Protein AF-A0A350F048-F1 (afdb_monomer)

Structure (mmCIF, N/CA/C/O backbone):
data_AF-A0A350F048-F1
#
_entry.id   AF-A0A350F048-F1
#
loop_
_atom_site.group_PDB
_atom_site.id
_atom_site.type_symbol
_atom_site.label_atom_id
_atom_site.label_alt_id
_atom_site.label_comp_id
_atom_site.label_asym_id
_atom_site.label_entity_id
_atom_site.label_seq_id
_atom_site.pdbx_PDB_ins_code
_atom_site.Cartn_x
_atom_site.Cartn_y
_atom_site.Cartn_z
_atom_site.occupancy
_atom_site.B_iso_or_equiv
_atom_site.auth_seq_id
_atom_site.auth_comp_id
_atom_site.auth_asym_id
_atom_site.auth_atom_id
_atom_site.pdbx_PDB_model_num
ATOM 1 N N . MET A 1 1 ? 3.525 -60.106 -43.451 1.00 54.88 1 MET A N 1
ATOM 2 C CA . MET A 1 1 ? 3.470 -58.638 -43.660 1.00 54.88 1 MET A CA 1
ATOM 3 C C . MET A 1 1 ? 2.502 -57.886 -42.728 1.00 54.88 1 MET A C 1
ATOM 5 O O . MET A 1 1 ? 2.733 -56.713 -42.494 1.00 54.88 1 MET A O 1
ATOM 9 N N . LYS A 1 2 ? 1.474 -58.515 -42.124 1.00 50.97 2 LYS A N 1
ATOM 10 C CA . LYS A 1 2 ? 0.472 -57.805 -41.288 1.00 50.97 2 LYS A CA 1
ATOM 11 C C . LYS A 1 2 ? 0.960 -57.323 -39.902 1.00 50.97 2 LYS A C 1
ATOM 13 O O . LYS A 1 2 ? 0.423 -56.350 -39.402 1.00 50.97 2 LYS A O 1
ATOM 18 N N . LYS A 1 3 ? 1.976 -57.961 -39.298 1.00 50.53 3 LYS A N 1
ATOM 19 C CA . LYS A 1 3 ? 2.484 -57.621 -37.945 1.00 50.53 3 LYS A CA 1
ATOM 20 C C . LYS A 1 3 ? 3.321 -56.330 -37.890 1.00 50.53 3 LYS A C 1
ATOM 22 O O . LYS A 1 3 ? 3.360 -55.679 -36.857 1.00 50.53 3 LYS A O 1
ATOM 27 N N . ALA A 1 4 ? 3.976 -55.952 -38.992 1.00 55.50 4 ALA A N 1
ATOM 28 C CA . ALA A 1 4 ? 4.821 -54.755 -39.040 1.00 55.50 4 ALA A CA 1
ATOM 29 C C . ALA A 1 4 ? 3.992 -53.457 -39.062 1.00 55.50 4 ALA A C 1
ATOM 31 O O . ALA A 1 4 ? 4.382 -52.477 -38.434 1.00 55.50 4 ALA A O 1
ATOM 32 N N . ALA A 1 5 ? 2.824 -53.483 -39.718 1.00 59.53 5 ALA A N 1
ATOM 33 C CA . ALA A 1 5 ? 1.908 -52.344 -39.814 1.00 59.53 5 ALA A CA 1
ATOM 34 C C . ALA A 1 5 ? 1.220 -52.014 -38.474 1.00 59.53 5 ALA A C 1
ATOM 36 O O . ALA A 1 5 ? 0.985 -50.850 -38.162 1.00 59.53 5 ALA A O 1
ATOM 37 N N . THR A 1 6 ? 0.938 -53.022 -37.641 1.00 60.56 6 THR A N 1
ATOM 38 C CA . THR A 1 6 ? 0.329 -52.817 -36.316 1.00 60.56 6 THR A CA 1
ATOM 39 C C . THR A 1 6 ? 1.304 -52.200 -35.316 1.00 60.56 6 THR A C 1
ATOM 41 O O . THR A 1 6 ? 0.900 -51.368 -34.511 1.00 60.56 6 THR A O 1
ATOM 44 N N . ILE A 1 7 ? 2.591 -52.559 -35.385 1.00 64.62 7 ILE A N 1
ATOM 45 C CA . ILE A 1 7 ? 3.632 -51.998 -34.507 1.00 64.62 7 ILE A CA 1
ATOM 46 C C . ILE A 1 7 ? 3.897 -50.526 -34.850 1.00 64.62 7 ILE A C 1
ATOM 48 O O . ILE A 1 7 ? 4.031 -49.705 -33.948 1.00 64.62 7 ILE A O 1
ATOM 52 N N . THR A 1 8 ? 3.906 -50.163 -36.137 1.00 65.94 8 THR A N 1
ATOM 53 C CA . THR A 1 8 ? 4.074 -48.760 -36.561 1.00 65.94 8 THR A CA 1
ATOM 54 C C . THR A 1 8 ? 2.882 -47.894 -36.161 1.00 65.94 8 THR A C 1
ATOM 56 O O . THR A 1 8 ? 3.076 -46.782 -35.671 1.00 65.94 8 THR A O 1
ATOM 59 N N . ALA A 1 9 ? 1.657 -48.416 -36.275 1.00 64.38 9 ALA A N 1
ATOM 60 C CA . ALA A 1 9 ? 0.468 -47.731 -35.773 1.00 64.38 9 ALA A CA 1
ATOM 61 C C . ALA A 1 9 ? 0.526 -47.530 -34.247 1.00 64.38 9 ALA A C 1
ATOM 63 O O . ALA A 1 9 ? 0.284 -46.424 -33.768 1.00 64.38 9 ALA A O 1
ATOM 64 N N . LEU A 1 10 ? 0.936 -48.546 -33.480 1.00 65.88 10 LEU A N 1
ATOM 65 C CA . LEU A 1 10 ? 1.057 -48.439 -32.023 1.00 65.88 10 LEU A CA 1
ATOM 66 C C . LEU A 1 10 ? 2.114 -47.403 -31.598 1.00 65.88 10 LEU A C 1
ATOM 68 O O . LEU A 1 10 ? 1.867 -46.602 -30.699 1.00 65.88 10 LEU A O 1
ATOM 72 N N . LEU A 1 11 ? 3.265 -47.373 -32.278 1.00 70.19 11 LEU A N 1
ATOM 73 C CA . LEU A 1 1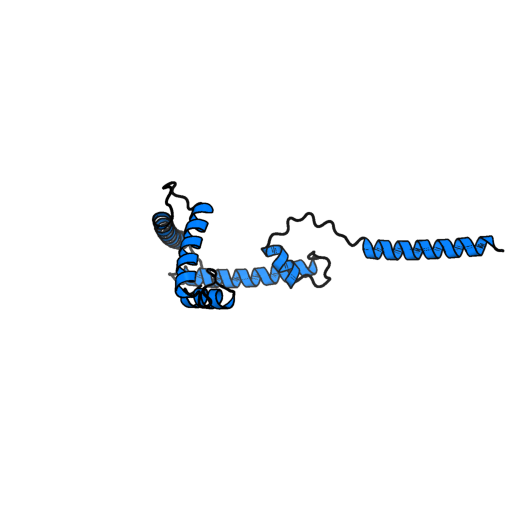1 ? 4.322 -46.390 -32.023 1.00 70.19 11 LEU A CA 1
ATOM 74 C C . LEU A 1 11 ? 3.868 -44.958 -32.334 1.00 70.19 11 LEU A C 1
ATOM 76 O O . LEU A 1 11 ? 4.199 -44.046 -31.579 1.00 70.19 11 LEU A O 1
AT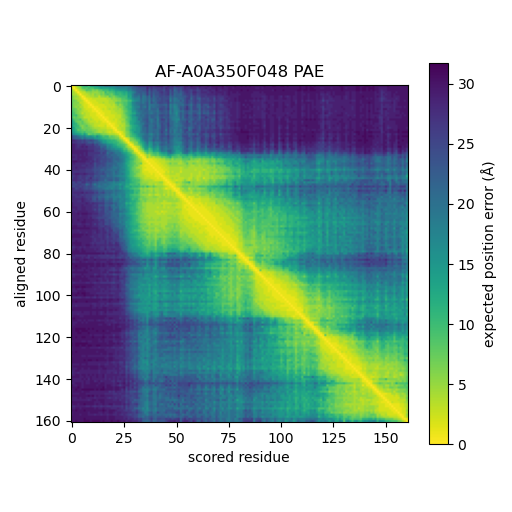OM 80 N N . SER A 1 12 ? 3.066 -44.753 -33.385 1.00 66.88 12 SER A N 1
ATOM 81 C CA . SER A 1 12 ? 2.490 -43.432 -33.676 1.00 66.88 12 SER A CA 1
ATOM 82 C C . SER A 1 12 ? 1.505 -42.966 -32.598 1.00 66.88 12 SER A C 1
ATOM 84 O O . SER A 1 12 ? 1.543 -41.803 -32.206 1.00 66.88 12 SER A O 1
ATOM 86 N N . VAL A 1 13 ? 0.692 -43.870 -32.040 1.00 71.56 13 VAL A N 1
ATOM 87 C CA . VAL A 1 13 ? -0.230 -43.547 -30.938 1.00 71.56 13 VAL A CA 1
ATOM 88 C C . VAL A 1 13 ? 0.541 -43.213 -29.665 1.00 71.56 13 VAL A C 1
ATOM 90 O O . VAL A 1 13 ? 0.216 -42.234 -29.005 1.00 71.56 13 VAL A O 1
ATOM 93 N N . ILE A 1 14 ? 1.603 -43.959 -29.348 1.00 74.06 14 ILE A N 1
ATOM 94 C CA . ILE A 1 14 ? 2.462 -43.672 -28.192 1.00 74.06 14 ILE A CA 1
ATOM 95 C C . ILE A 1 14 ? 3.176 -42.328 -28.365 1.00 74.06 14 ILE A C 1
ATOM 97 O O . ILE A 1 14 ? 3.241 -41.561 -27.412 1.00 74.06 14 ILE A O 1
ATOM 101 N N . ALA A 1 15 ? 3.658 -42.001 -29.567 1.00 72.19 15 ALA A N 1
ATOM 102 C CA . ALA A 1 15 ? 4.276 -40.705 -29.845 1.00 72.19 15 ALA A CA 1
ATOM 103 C C . ALA A 1 15 ? 3.270 -39.549 -29.714 1.00 72.19 15 ALA A C 1
ATOM 105 O O . ALA A 1 15 ? 3.585 -38.532 -29.101 1.00 72.19 15 ALA A O 1
ATOM 106 N N . VAL A 1 16 ? 2.039 -39.713 -30.212 1.00 71.62 16 VAL A N 1
ATOM 107 C CA . VAL A 1 16 ? 0.966 -38.719 -30.045 1.00 71.62 16 VAL A CA 1
ATOM 108 C C . VAL A 1 16 ? 0.568 -38.587 -28.574 1.00 71.62 16 VAL A C 1
ATOM 110 O O . VAL A 1 16 ? 0.478 -37.470 -28.074 1.00 71.62 16 VAL A O 1
ATOM 113 N N . CYS A 1 17 ? 0.409 -39.694 -27.845 1.00 62.12 17 CYS A N 1
ATOM 114 C CA . CYS A 1 17 ? 0.151 -39.675 -26.406 1.00 62.12 17 CYS A CA 1
ATOM 115 C C . CYS A 1 17 ? 1.297 -39.021 -25.632 1.00 62.12 17 CYS A C 1
ATOM 117 O O . CYS A 1 17 ? 1.027 -38.227 -24.745 1.00 62.12 17 CYS A O 1
ATOM 119 N N . ALA A 1 18 ? 2.558 -39.280 -25.980 1.00 65.19 18 ALA A N 1
ATOM 120 C CA . ALA A 1 18 ? 3.710 -38.647 -25.345 1.00 65.19 18 ALA A CA 1
ATOM 121 C C . ALA A 1 18 ? 3.755 -37.138 -25.621 1.00 65.19 18 ALA A C 1
ATOM 123 O O . ALA A 1 18 ? 4.039 -36.374 -24.707 1.00 65.19 18 ALA A O 1
ATOM 124 N N . VAL A 1 19 ? 3.410 -36.687 -26.832 1.00 67.19 19 VAL A N 1
ATOM 125 C CA . VAL A 1 19 ? 3.299 -35.255 -27.164 1.00 67.19 19 VAL A CA 1
ATOM 126 C C . VAL A 1 19 ? 2.129 -34.599 -26.424 1.00 67.19 19 VAL A C 1
ATOM 128 O O . VAL A 1 19 ? 2.276 -33.482 -25.935 1.00 67.19 19 VAL A O 1
ATOM 131 N N . VAL A 1 20 ? 0.988 -35.283 -26.292 1.00 64.50 20 VAL A N 1
ATOM 132 C CA . VAL A 1 20 ? -0.170 -34.800 -25.518 1.00 64.50 20 VAL A CA 1
ATOM 133 C C . VAL A 1 20 ? 0.156 -34.747 -24.027 1.00 64.50 20 VAL A C 1
ATOM 135 O O . VAL A 1 20 ? -0.117 -33.734 -23.397 1.00 64.50 20 VAL A O 1
ATOM 138 N N . ILE A 1 21 ? 0.803 -35.775 -23.475 1.00 61.03 21 ILE A N 1
ATOM 139 C CA . ILE A 1 21 ? 1.264 -35.799 -22.083 1.00 61.03 21 ILE A CA 1
ATOM 140 C C . ILE A 1 21 ? 2.289 -34.686 -21.867 1.00 61.03 21 ILE A C 1
ATOM 142 O O . ILE A 1 21 ? 2.123 -33.895 -20.955 1.00 61.03 21 ILE A O 1
ATOM 146 N N . HIS A 1 22 ? 3.280 -34.516 -22.743 1.00 59.44 22 HIS A N 1
ATOM 147 C CA . HIS A 1 22 ? 4.267 -33.440 -22.615 1.00 59.44 22 HIS A CA 1
ATOM 148 C C . HIS A 1 22 ? 3.650 -32.035 -22.778 1.00 59.44 22 HIS A C 1
ATOM 150 O O . HIS A 1 22 ? 4.163 -31.076 -22.204 1.00 59.44 22 HIS A O 1
ATOM 156 N N . ARG A 1 23 ? 2.540 -31.905 -23.520 1.00 56.88 23 ARG A N 1
ATOM 157 C CA . ARG A 1 23 ? 1.717 -30.684 -23.596 1.00 56.88 23 ARG A CA 1
ATOM 158 C C . ARG A 1 23 ? 0.838 -30.463 -22.358 1.00 56.88 23 ARG A C 1
ATOM 160 O O . ARG A 1 23 ? 0.542 -29.314 -22.060 1.00 56.88 23 ARG A O 1
ATOM 167 N N . TYR A 1 24 ? 0.434 -31.521 -21.653 1.00 52.91 24 TYR A N 1
ATOM 168 C CA . TYR A 1 24 ? -0.432 -31.462 -20.464 1.00 52.91 24 TYR A CA 1
ATOM 169 C C . TYR A 1 24 ? 0.314 -31.559 -19.122 1.00 52.91 24 TYR A C 1
ATOM 171 O O . TYR A 1 24 ? -0.267 -31.250 -18.087 1.00 52.91 24 TYR A O 1
ATOM 179 N N . SER A 1 25 ? 1.601 -31.910 -19.110 1.00 49.72 25 SER A N 1
ATOM 180 C CA . SER A 1 25 ? 2.447 -31.937 -17.904 1.00 49.72 25 SER A CA 1
ATOM 181 C C . SER A 1 25 ? 2.857 -30.544 -17.405 1.00 49.72 25 SER A C 1
ATOM 183 O O . SER A 1 25 ? 3.636 -30.437 -16.463 1.00 49.72 25 SER A O 1
ATOM 185 N N . GLY A 1 26 ? 2.323 -29.476 -18.003 1.00 47.00 26 GLY A N 1
ATOM 186 C CA . GLY A 1 26 ? 2.427 -28.101 -17.509 1.00 47.00 26 GLY A CA 1
ATOM 187 C C . GLY A 1 26 ? 1.483 -27.780 -16.346 1.00 47.00 26 GLY A C 1
ATOM 188 O O . GLY A 1 26 ? 1.272 -26.610 -16.055 1.00 47.00 26 GLY A O 1
ATOM 189 N N . ILE A 1 27 ? 0.897 -28.777 -15.672 1.00 49.12 27 ILE A N 1
ATOM 190 C CA . ILE A 1 27 ? 0.248 -28.548 -14.377 1.00 49.12 27 ILE A CA 1
ATOM 191 C C . ILE A 1 27 ? 1.369 -28.453 -13.345 1.00 49.12 27 ILE A C 1
ATOM 193 O O . ILE A 1 27 ? 1.708 -29.419 -12.661 1.00 49.12 27 ILE A O 1
ATOM 197 N N . GLY A 1 28 ? 1.980 -27.271 -13.278 1.00 47.66 28 GLY A N 1
ATOM 198 C CA . GLY A 1 28 ? 2.686 -26.855 -12.084 1.00 47.66 28 GLY A CA 1
ATOM 199 C C . GLY A 1 28 ? 1.716 -27.007 -10.922 1.00 47.66 28 GLY A C 1
ATOM 200 O O . GLY A 1 28 ? 0.661 -26.377 -10.891 1.00 47.66 28 GLY A O 1
ATOM 201 N N . THR A 1 29 ? 2.038 -27.896 -9.991 1.00 46.28 29 THR A N 1
ATOM 202 C CA . THR A 1 29 ? 1.437 -27.881 -8.665 1.00 46.28 29 THR A CA 1
ATOM 203 C C . THR A 1 29 ? 1.848 -26.558 -8.029 1.00 46.28 29 THR A C 1
ATOM 205 O O . THR A 1 29 ? 2.941 -26.451 -7.482 1.00 46.28 29 THR A O 1
ATOM 208 N N . ASP A 1 30 ? 1.023 -25.529 -8.220 1.00 50.16 30 ASP A N 1
ATOM 209 C CA . ASP A 1 30 ? 1.049 -24.298 -7.442 1.00 50.16 30 ASP A CA 1
ATOM 210 C C . ASP A 1 30 ? 0.518 -24.651 -6.054 1.00 50.16 30 ASP A C 1
ATOM 212 O O . ASP A 1 30 ? -0.678 -24.818 -5.826 1.00 50.16 30 ASP A O 1
ATOM 216 N N . ASP A 1 31 ? 1.438 -24.849 -5.125 1.00 55.09 31 ASP A N 1
ATOM 217 C CA . ASP A 1 31 ? 1.212 -25.151 -3.719 1.00 55.09 31 ASP A CA 1
ATOM 218 C C . ASP A 1 31 ? 0.698 -23.929 -2.917 1.00 55.09 31 ASP A C 1
ATOM 220 O O . ASP A 1 31 ? 0.709 -23.911 -1.687 1.00 55.09 31 ASP A O 1
ATOM 224 N N . GLY A 1 32 ? 0.132 -22.931 -3.609 1.00 54.09 32 GLY A N 1
ATOM 225 C CA . GLY A 1 32 ? -0.962 -22.118 -3.081 1.00 54.09 32 GLY A CA 1
ATOM 226 C C . GLY A 1 32 ? -0.588 -20.988 -2.122 1.00 54.09 32 GLY A C 1
ATOM 227 O O . GLY A 1 32 ? -1.486 -20.379 -1.541 1.00 54.09 32 GLY A O 1
ATOM 228 N N . TYR A 1 33 ? 0.693 -20.644 -1.975 1.00 46.00 33 TYR A N 1
ATOM 229 C CA . TYR A 1 33 ? 1.134 -19.518 -1.136 1.00 46.00 33 TYR A CA 1
ATOM 230 C C . TYR A 1 33 ? 1.708 -18.350 -1.941 1.00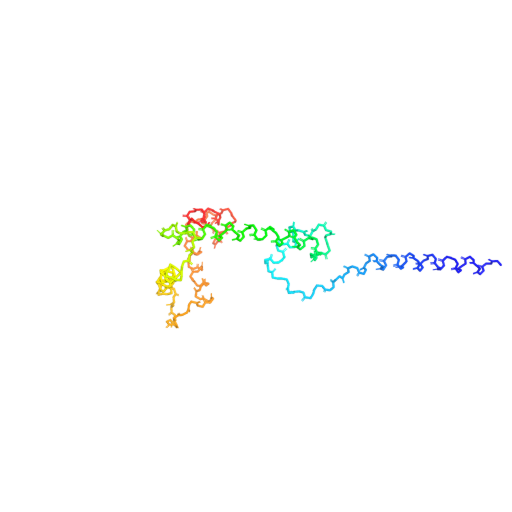 46.00 33 TYR A C 1
ATOM 232 O O . TYR A 1 33 ? 2.736 -17.776 -1.601 1.00 46.00 33 TYR A O 1
ATOM 240 N N . VAL A 1 34 ? 1.001 -17.937 -2.992 1.00 59.12 34 VAL A N 1
ATOM 241 C CA . VAL A 1 34 ? 1.245 -16.645 -3.646 1.00 59.12 34 VAL A CA 1
ATOM 242 C C . VAL A 1 34 ? 0.445 -15.581 -2.902 1.00 59.12 34 VAL A C 1
ATOM 244 O O . VAL A 1 34 ? -0.784 -15.666 -2.828 1.00 59.12 34 VAL A O 1
ATOM 247 N N . SER A 1 35 ? 1.103 -14.581 -2.312 1.00 66.62 35 SER A N 1
ATOM 248 C CA . SER A 1 35 ? 0.387 -13.502 -1.617 1.00 66.62 35 SER A CA 1
ATOM 249 C C . SER A 1 35 ? -0.533 -12.738 -2.589 1.00 66.62 35 SER A C 1
ATOM 251 O O . SER A 1 35 ? -0.340 -12.764 -3.806 1.00 66.62 35 SER A O 1
ATOM 253 N N . ALA A 1 36 ? -1.556 -12.027 -2.096 1.00 69.06 36 ALA A N 1
ATOM 254 C CA . ALA A 1 36 ? -2.458 -11.258 -2.972 1.00 69.06 36 ALA A CA 1
ATOM 255 C C . ALA A 1 36 ? -1.704 -10.246 -3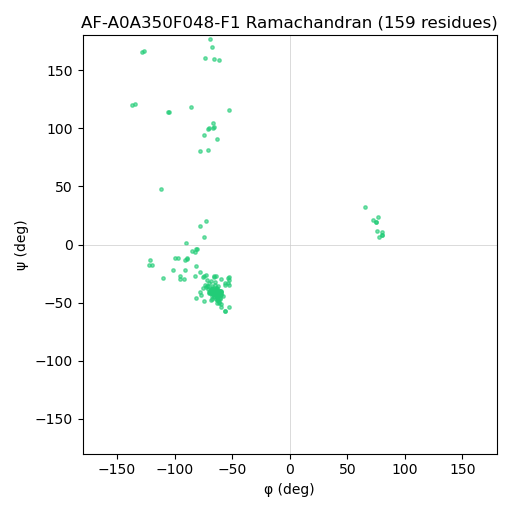.860 1.00 69.06 36 ALA A C 1
ATOM 257 O O . ALA A 1 36 ? -2.080 -10.022 -5.011 1.00 69.06 36 ALA A O 1
ATOM 258 N N . ARG A 1 37 ? -0.608 -9.687 -3.330 1.00 68.62 37 ARG A N 1
ATOM 259 C CA . ARG A 1 37 ? 0.321 -8.812 -4.054 1.00 68.62 37 ARG A CA 1
ATOM 260 C C . ARG A 1 37 ? 0.998 -9.551 -5.206 1.00 68.62 37 ARG A C 1
ATOM 262 O O . ARG A 1 37 ? 1.063 -9.048 -6.317 1.00 68.62 37 ARG A O 1
ATOM 269 N N . GLU A 1 38 ? 1.452 -10.762 -4.947 1.00 67.19 38 GLU A N 1
ATOM 270 C CA . GLU A 1 38 ? 2.222 -11.590 -5.873 1.00 67.19 38 GLU A CA 1
ATOM 271 C C . GLU A 1 38 ? 1.346 -12.131 -7.005 1.00 67.19 38 GLU A C 1
ATOM 273 O O . GLU A 1 38 ? 1.737 -12.056 -8.164 1.00 67.19 38 GLU A O 1
ATOM 278 N N . ARG A 1 39 ? 0.085 -12.483 -6.716 1.00 73.44 39 ARG A N 1
ATOM 279 C CA . ARG A 1 39 ? -0.922 -12.762 -7.756 1.00 73.44 39 ARG A CA 1
ATOM 280 C C . ARG A 1 39 ? -1.188 -11.563 -8.663 1.00 73.44 39 ARG A C 1
ATOM 282 O O . ARG A 1 39 ? -1.369 -11.730 -9.865 1.00 73.44 39 ARG A O 1
ATOM 289 N N . ALA A 1 40 ? -1.234 -10.353 -8.104 1.00 77.19 40 ALA A N 1
ATOM 290 C CA . ALA A 1 40 ? -1.434 -9.141 -8.897 1.00 77.19 40 ALA A CA 1
ATOM 291 C C . ALA A 1 40 ? -0.230 -8.835 -9.802 1.00 77.19 40 ALA A C 1
ATOM 293 O O . ALA A 1 40 ? -0.413 -8.277 -10.882 1.00 77.19 40 ALA A O 1
ATOM 294 N N . ILE A 1 41 ? 0.978 -9.202 -9.369 1.00 79.06 41 ILE A N 1
ATOM 295 C CA . ILE A 1 41 ? 2.204 -9.067 -10.157 1.00 79.06 41 ILE A CA 1
ATOM 296 C C . ILE A 1 41 ? 2.241 -10.134 -11.256 1.00 79.06 41 ILE A C 1
ATOM 298 O O . ILE A 1 41 ? 2.416 -9.770 -12.413 1.00 79.06 41 ILE A O 1
ATOM 302 N N . ILE A 1 42 ? 1.984 -11.405 -10.928 1.00 79.62 42 ILE A N 1
ATOM 303 C CA . ILE A 1 42 ? 1.864 -12.496 -11.909 1.00 79.62 42 ILE A CA 1
ATOM 304 C C . ILE A 1 42 ? 0.855 -12.093 -12.982 1.00 79.62 42 ILE A C 1
ATOM 306 O O . ILE A 1 42 ? 1.233 -11.933 -14.129 1.00 79.62 42 ILE A O 1
ATOM 310 N N . LYS A 1 43 ? -0.371 -11.703 -12.613 1.00 80.88 43 LYS A N 1
ATOM 311 C CA . LYS A 1 43 ? -1.391 -11.246 -13.575 1.00 80.88 43 LYS A CA 1
ATOM 312 C C . LYS A 1 43 ? -0.931 -10.122 -14.526 1.00 80.88 43 LYS A C 1
ATOM 314 O O . LYS A 1 43 ? -1.498 -9.974 -15.604 1.00 80.88 43 LYS A O 1
ATOM 319 N N . LYS A 1 44 ? 0.018 -9.277 -14.114 1.00 80.69 44 LYS A N 1
ATOM 320 C CA . LYS A 1 44 ? 0.513 -8.151 -14.922 1.00 80.69 44 LYS A CA 1
ATOM 321 C C . LYS A 1 44 ? 1.728 -8.497 -15.783 1.00 80.69 44 LYS A C 1
ATOM 323 O O . LYS A 1 44 ? 1.916 -7.840 -16.802 1.00 80.69 44 LYS A O 1
ATOM 328 N N . PHE A 1 45 ? 2.562 -9.439 -15.352 1.00 80.56 45 PHE A N 1
ATOM 329 C CA . PHE A 1 45 ? 3.879 -9.692 -15.948 1.00 80.56 45 PHE A CA 1
ATOM 330 C C . PHE A 1 45 ? 4.052 -11.107 -16.508 1.00 80.56 45 PHE A C 1
ATOM 332 O O . PHE A 1 45 ? 4.946 -11.295 -17.332 1.00 80.56 45 PHE A O 1
ATOM 339 N N . ASP A 1 46 ? 3.199 -12.047 -16.105 1.00 82.44 46 ASP A N 1
ATOM 340 C CA . ASP A 1 46 ? 3.064 -13.385 -16.682 1.00 82.44 46 ASP A CA 1
ATOM 341 C C . ASP A 1 46 ? 2.546 -13.251 -18.119 1.00 82.44 46 ASP A C 1
ATOM 343 O O . ASP A 1 46 ? 1.379 -12.935 -18.370 1.00 82.44 46 ASP A O 1
ATOM 347 N N . THR A 1 47 ? 3.472 -13.366 -19.066 1.00 76.44 47 THR A N 1
ATOM 348 C CA . THR A 1 47 ? 3.210 -13.193 -20.496 1.00 76.44 47 THR A CA 1
ATOM 349 C C . THR A 1 47 ? 2.956 -14.539 -21.165 1.00 76.44 47 THR A C 1
ATOM 351 O O . THR A 1 47 ? 2.274 -14.588 -22.191 1.00 76.44 47 THR A O 1
ATOM 354 N N . ASP A 1 48 ? 3.509 -15.619 -20.611 1.00 75.31 48 ASP A N 1
ATOM 355 C CA . ASP A 1 48 ? 3.352 -16.977 -21.130 1.00 75.31 48 ASP A CA 1
ATOM 356 C C . ASP A 1 48 ? 2.131 -17.717 -20.550 1.00 75.31 48 ASP A C 1
ATOM 358 O O . ASP A 1 48 ? 1.681 -18.706 -21.137 1.00 75.31 48 ASP A O 1
ATOM 362 N N . GLY A 1 49 ? 1.515 -17.167 -19.502 1.00 74.06 49 GLY A N 1
ATOM 363 C CA . GLY A 1 49 ? 0.295 -17.669 -18.884 1.00 74.06 49 GLY A CA 1
ATOM 364 C C . GLY A 1 49 ? 0.519 -18.953 -18.094 1.00 74.06 49 GLY A C 1
ATOM 365 O O . GLY A 1 49 ? -0.442 -19.705 -17.895 1.00 74.06 49 GLY A O 1
ATOM 366 N N . ASP A 1 50 ? 1.761 -19.238 -17.688 1.00 77.06 50 ASP A N 1
ATOM 367 C CA . ASP A 1 50 ? 2.114 -20.444 -16.939 1.00 77.06 50 ASP A CA 1
ATOM 368 C C . ASP A 1 50 ? 1.794 -20.332 -15.434 1.00 77.06 50 ASP A C 1
ATOM 370 O O . ASP A 1 50 ? 1.917 -21.310 -14.687 1.00 77.06 50 ASP A O 1
ATOM 374 N N . GLY A 1 51 ? 1.319 -19.160 -14.994 1.00 70.88 51 GLY A N 1
ATOM 375 C CA . GLY A 1 51 ? 0.958 -18.871 -13.610 1.00 70.88 51 GLY A CA 1
ATOM 376 C C . GLY A 1 51 ? 2.162 -18.597 -12.711 1.00 70.88 51 GLY A C 1
ATOM 377 O O . GLY A 1 51 ? 2.000 -18.453 -11.496 1.00 70.88 51 GLY A O 1
ATOM 378 N N . ARG A 1 52 ? 3.369 -18.515 -13.273 1.00 76.19 52 ARG A N 1
ATOM 379 C CA . ARG A 1 52 ? 4.627 -18.221 -12.591 1.00 76.19 52 ARG A CA 1
ATOM 380 C C . ARG A 1 52 ? 5.320 -17.056 -13.293 1.00 76.19 52 ARG A C 1
ATOM 382 O O . ARG A 1 52 ? 4.936 -16.599 -14.354 1.00 76.19 52 ARG A O 1
ATOM 389 N N . LEU A 1 53 ? 6.325 -16.490 -12.629 1.00 78.50 53 LEU A N 1
ATOM 390 C CA . LEU A 1 53 ? 7.207 -15.513 -13.265 1.00 78.50 53 LEU A CA 1
ATOM 391 C C . LEU A 1 53 ? 8.527 -16.200 -13.554 1.00 78.50 53 LEU A C 1
ATOM 393 O O . LEU A 1 53 ? 9.274 -16.549 -12.629 1.00 78.50 53 LEU A O 1
ATOM 397 N N . ASN A 1 54 ? 8.848 -16.358 -14.833 1.00 79.44 54 ASN A N 1
ATOM 398 C CA . ASN A 1 54 ? 10.180 -16.792 -15.219 1.00 79.44 54 ASN A CA 1
ATOM 399 C C . ASN A 1 54 ? 11.218 -15.696 -14.880 1.00 79.44 54 ASN A C 1
ATOM 401 O O . ASN A 1 54 ? 10.884 -14.563 -14.531 1.00 79.44 54 ASN A O 1
ATOM 405 N N . ARG A 1 55 ? 12.522 -15.998 -14.968 1.00 78.31 55 ARG A N 1
ATOM 406 C CA . ARG A 1 55 ? 13.592 -15.035 -14.609 1.00 78.31 55 ARG A CA 1
ATOM 407 C C . ARG A 1 55 ? 13.481 -13.689 -15.338 1.00 78.31 55 ARG A C 1
ATOM 409 O O . ARG A 1 55 ? 13.852 -12.660 -14.775 1.00 78.31 55 ARG A O 1
ATOM 416 N N . THR A 1 56 ? 13.000 -13.693 -16.577 1.00 81.88 56 THR A N 1
ATOM 417 C CA . THR A 1 56 ? 12.867 -12.486 -17.397 1.00 81.88 56 THR A CA 1
ATOM 418 C C . THR A 1 56 ? 11.657 -11.661 -16.970 1.00 81.88 56 THR A C 1
ATOM 420 O O . THR A 1 56 ? 11.765 -10.441 -16.843 1.00 81.88 56 THR A O 1
ATOM 423 N N . GLU A 1 57 ? 10.526 -12.310 -16.709 1.00 80.69 57 GLU A N 1
ATOM 424 C CA . GLU A 1 57 ? 9.292 -11.662 -16.253 1.00 80.69 57 GLU A CA 1
ATOM 425 C C . GLU A 1 57 ? 9.423 -11.156 -14.825 1.00 80.69 57 GLU A C 1
ATOM 427 O O . GLU A 1 57 ? 9.060 -10.016 -14.546 1.00 80.69 57 GLU A O 1
ATOM 432 N N . LYS A 1 58 ? 10.060 -11.940 -13.950 1.00 79.25 58 LYS A N 1
ATOM 433 C CA . LYS A 1 58 ? 10.404 -11.515 -12.596 1.00 79.25 58 LYS A CA 1
ATOM 434 C C . LYS A 1 58 ? 11.281 -10.267 -12.620 1.00 79.25 58 LYS A C 1
ATOM 436 O O . LYS A 1 58 ? 10.983 -9.314 -11.922 1.00 79.25 58 LYS A O 1
ATOM 441 N N . ARG A 1 59 ? 12.298 -10.204 -13.486 1.00 82.50 59 ARG A N 1
ATOM 4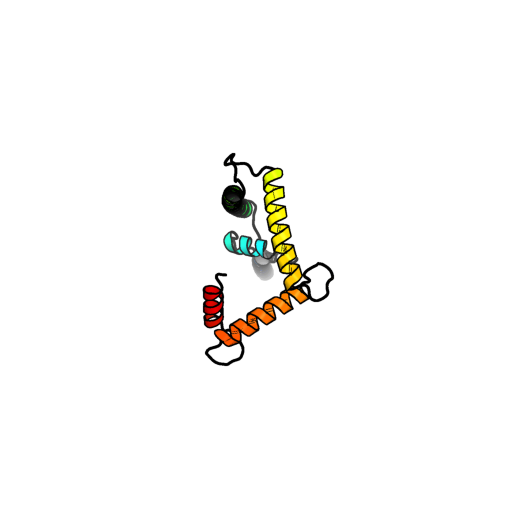42 C CA . ARG A 1 59 ? 13.134 -8.999 -13.621 1.00 82.50 59 ARG A CA 1
ATOM 443 C C . ARG A 1 59 ? 12.337 -7.772 -14.084 1.00 82.50 59 ARG A C 1
ATOM 445 O O . ARG A 1 59 ? 12.639 -6.662 -13.658 1.00 82.50 59 ARG A O 1
ATOM 452 N N . ARG A 1 60 ? 11.342 -7.945 -14.961 1.00 81.56 60 ARG A N 1
ATOM 453 C CA . ARG A 1 60 ? 10.448 -6.849 -15.385 1.00 81.56 60 ARG A CA 1
ATOM 454 C C . ARG A 1 60 ? 9.514 -6.414 -14.255 1.00 81.56 60 ARG A C 1
ATOM 456 O O . ARG A 1 60 ? 9.334 -5.217 -14.059 1.00 81.56 60 ARG A O 1
ATOM 463 N N . ALA A 1 61 ? 8.965 -7.375 -13.519 1.00 81.69 61 ALA A N 1
ATOM 464 C CA . ALA A 1 61 ? 8.142 -7.132 -12.344 1.00 81.69 61 ALA A CA 1
ATOM 465 C C . ALA A 1 61 ? 8.925 -6.396 -11.249 1.00 81.69 61 ALA A C 1
ATOM 467 O O . ALA A 1 61 ? 8.469 -5.360 -10.778 1.00 81.69 61 ALA A O 1
ATOM 468 N N . ASP A 1 62 ? 10.117 -6.882 -10.905 1.00 79.56 62 ASP A N 1
ATOM 469 C CA . ASP A 1 62 ? 10.995 -6.288 -9.896 1.00 79.56 62 ASP A CA 1
ATOM 470 C C . ASP A 1 62 ? 11.381 -4.855 -10.286 1.00 79.56 62 ASP A C 1
ATOM 472 O O . ASP A 1 62 ? 11.263 -3.956 -9.464 1.00 79.56 62 ASP A O 1
ATOM 476 N N . ALA A 1 63 ? 11.731 -4.598 -11.552 1.00 84.94 63 ALA A N 1
ATOM 477 C CA . ALA A 1 63 ? 12.034 -3.242 -12.020 1.00 84.94 63 ALA A CA 1
ATOM 478 C C . ALA A 1 63 ? 10.829 -2.286 -11.910 1.00 84.94 63 ALA A C 1
ATOM 480 O O . ALA A 1 63 ? 10.988 -1.126 -11.535 1.00 84.94 63 ALA A O 1
ATOM 481 N N . ALA A 1 64 ? 9.618 -2.763 -12.215 1.00 82.75 64 ALA A N 1
ATOM 482 C CA . ALA A 1 64 ? 8.404 -1.959 -12.086 1.00 82.75 64 ALA A CA 1
ATOM 483 C C . ALA A 1 64 ? 8.019 -1.704 -10.619 1.00 82.75 64 ALA A C 1
ATOM 485 O O . ALA A 1 64 ? 7.519 -0.631 -10.280 1.00 82.75 64 ALA A O 1
ATOM 486 N N . ILE A 1 65 ? 8.251 -2.685 -9.745 1.00 81.31 65 ILE A N 1
ATOM 487 C CA . ILE A 1 65 ? 8.052 -2.546 -8.300 1.00 81.31 65 ILE A CA 1
ATOM 488 C C . ILE A 1 65 ? 9.065 -1.557 -7.737 1.00 81.31 65 ILE A C 1
ATOM 490 O O . ILE A 1 65 ? 8.657 -0.645 -7.033 1.00 81.31 65 ILE A O 1
ATOM 494 N N . GLU A 1 66 ? 10.342 -1.681 -8.091 1.00 81.50 66 GLU A N 1
ATOM 495 C CA . GLU A 1 66 ? 11.401 -0.778 -7.642 1.00 81.50 66 GLU A CA 1
ATOM 496 C C . GLU A 1 66 ? 11.126 0.665 -8.081 1.00 81.50 66 GLU A C 1
ATOM 498 O O . GLU A 1 66 ? 11.290 1.595 -7.296 1.00 81.50 66 GLU A O 1
ATOM 503 N N . GLU A 1 67 ? 10.628 0.875 -9.305 1.00 81.69 67 GLU A N 1
ATOM 504 C CA . GLU A 1 67 ? 10.206 2.204 -9.750 1.00 81.69 67 GLU A CA 1
ATOM 505 C C . GLU A 1 67 ? 9.037 2.747 -8.914 1.00 81.69 67 GLU A C 1
ATOM 507 O O . GLU A 1 67 ? 9.066 3.910 -8.501 1.00 81.69 67 GLU A O 1
ATOM 512 N N . SER A 1 68 ? 8.018 1.922 -8.656 1.00 77.06 68 SER A N 1
ATOM 513 C CA . SER A 1 68 ? 6.879 2.301 -7.812 1.00 77.06 68 SER A CA 1
ATOM 514 C C . SER A 1 68 ? 7.332 2.633 -6.394 1.00 77.06 68 SER A C 1
ATOM 516 O O . SER A 1 68 ? 7.003 3.698 -5.882 1.00 77.06 68 SER A O 1
ATOM 518 N N . GLU A 1 69 ? 8.137 1.766 -5.785 1.00 77.81 69 GLU A N 1
ATOM 519 C CA . GLU A 1 69 ? 8.671 1.941 -4.438 1.00 77.81 69 GLU A CA 1
ATOM 520 C C . GLU A 1 69 ? 9.565 3.175 -4.358 1.00 77.81 69 GLU A C 1
ATOM 522 O O . GLU A 1 69 ? 9.504 3.901 -3.372 1.00 77.81 69 GLU A O 1
ATOM 527 N N . ARG A 1 70 ? 10.350 3.472 -5.401 1.00 78.25 70 ARG A N 1
ATOM 528 C CA . ARG A 1 70 ? 11.145 4.701 -5.475 1.00 78.25 70 ARG A CA 1
ATOM 529 C C . ARG A 1 70 ? 10.251 5.937 -5.485 1.00 78.25 70 ARG A C 1
ATOM 531 O O . ARG A 1 70 ? 10.491 6.837 -4.690 1.00 78.25 70 ARG A O 1
ATOM 538 N N . ARG A 1 71 ? 9.204 5.966 -6.315 1.00 76.69 71 ARG A N 1
ATOM 539 C CA . ARG A 1 71 ? 8.243 7.085 -6.359 1.00 76.69 71 ARG A CA 1
ATOM 540 C C . ARG A 1 71 ? 7.494 7.245 -5.037 1.00 76.69 71 ARG A C 1
ATOM 542 O O . ARG A 1 71 ? 7.324 8.360 -4.557 1.00 76.69 71 ARG A O 1
ATOM 549 N N . GLU A 1 72 ? 7.055 6.142 -4.437 1.00 76.19 72 GLU A N 1
ATOM 550 C CA . GLU A 1 72 ? 6.379 6.156 -3.136 1.00 76.19 72 GLU A CA 1
ATOM 551 C C . GLU A 1 72 ? 7.319 6.618 -2.026 1.00 76.19 72 GLU A C 1
ATOM 553 O O . GLU A 1 72 ? 6.920 7.405 -1.171 1.00 76.19 72 GLU A O 1
ATOM 558 N N . LYS A 1 73 ? 8.578 6.176 -2.059 1.00 73.69 73 LYS A N 1
ATOM 559 C CA . LYS A 1 73 ? 9.609 6.598 -1.118 1.00 73.69 73 LYS A CA 1
ATOM 560 C C . LYS A 1 73 ? 9.948 8.070 -1.297 1.00 73.69 73 LYS A C 1
ATOM 562 O O . LYS A 1 73 ? 10.045 8.754 -0.295 1.00 73.69 73 LYS A O 1
ATOM 567 N N . GLU A 1 74 ? 10.080 8.570 -2.520 1.00 76.00 74 GLU A N 1
ATOM 568 C CA . GLU A 1 74 ? 10.285 9.995 -2.807 1.00 76.00 74 GLU A CA 1
ATOM 569 C C . GLU A 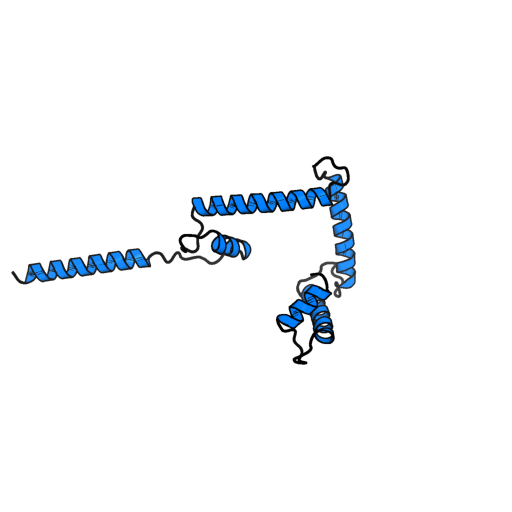1 74 ? 9.105 10.832 -2.292 1.00 76.00 74 GLU A C 1
ATOM 571 O O . GLU A 1 74 ? 9.323 11.781 -1.550 1.00 76.00 74 GLU A O 1
ATOM 576 N N . ALA A 1 75 ? 7.860 10.428 -2.563 1.00 77.81 75 ALA A N 1
ATOM 577 C CA . ALA A 1 75 ? 6.668 11.103 -2.038 1.00 77.81 75 ALA A CA 1
ATOM 578 C C . ALA A 1 75 ? 6.541 11.004 -0.505 1.00 77.81 75 ALA A C 1
ATOM 580 O O . ALA A 1 75 ? 5.913 11.846 0.137 1.00 77.81 75 ALA A O 1
ATOM 581 N N . TRP A 1 76 ? 7.082 9.945 0.098 1.00 74.69 76 TRP A N 1
ATOM 582 C CA . TRP A 1 76 ? 7.130 9.786 1.548 1.00 74.69 76 TRP A CA 1
ATOM 583 C C . TRP A 1 76 ? 8.235 10.636 2.175 1.00 74.69 76 TRP A C 1
ATOM 585 O O . TRP A 1 76 ? 7.992 11.257 3.204 1.00 74.69 76 TRP A O 1
ATOM 595 N N . ILE A 1 77 ? 9.409 10.698 1.536 1.00 70.81 77 ILE A N 1
ATOM 596 C CA . ILE A 1 77 ? 10.508 11.592 1.903 1.00 70.81 77 ILE A CA 1
ATOM 597 C C . ILE A 1 77 ? 10.005 13.028 1.812 1.00 70.81 77 ILE A C 1
ATOM 599 O O . ILE A 1 77 ? 9.998 13.684 2.832 1.00 70.81 77 ILE A O 1
ATOM 603 N N . GLU A 1 78 ? 9.438 13.477 0.693 1.00 74.56 78 GLU A N 1
ATOM 604 C CA . GLU A 1 78 ? 8.893 14.838 0.529 1.00 74.56 78 GLU A CA 1
ATOM 605 C C . GLU A 1 78 ? 7.896 15.237 1.634 1.00 74.56 78 GLU A C 1
ATOM 607 O O . GLU A 1 78 ? 7.836 16.388 2.055 1.00 74.56 78 GLU A O 1
ATOM 612 N N . LYS A 1 79 ? 7.102 14.284 2.136 1.00 72.19 79 LYS A N 1
ATOM 613 C CA . LYS A 1 79 ? 6.139 14.543 3.216 1.00 72.19 79 LYS A CA 1
ATOM 614 C C . LYS A 1 79 ? 6.765 14.623 4.606 1.00 72.19 79 LYS A C 1
ATOM 616 O O . LYS A 1 79 ? 6.129 15.170 5.508 1.00 72.19 79 LYS A O 1
ATOM 621 N N . LEU A 1 80 ? 7.926 14.009 4.811 1.00 70.88 80 LEU A N 1
ATOM 622 C CA . LEU A 1 80 ? 8.567 13.887 6.122 1.00 70.88 80 LEU A CA 1
ATOM 623 C C . LEU A 1 80 ? 9.834 14.718 6.276 1.00 70.88 80 LEU A C 1
ATOM 625 O O . LEU A 1 80 ? 10.128 15.115 7.399 1.00 70.88 80 LEU A O 1
ATOM 629 N N . ASP A 1 81 ? 10.527 14.951 5.169 1.00 72.12 81 ASP A N 1
ATOM 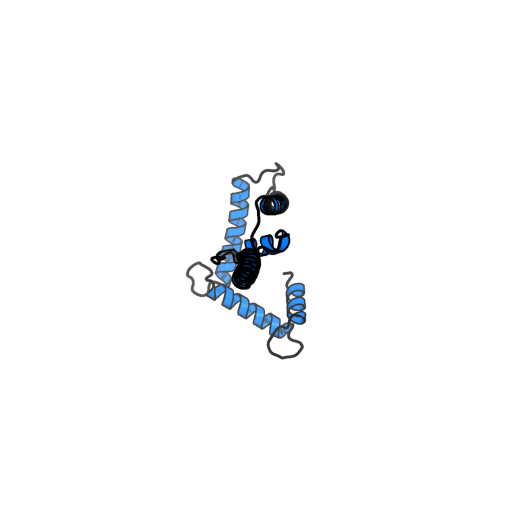630 C CA . ASP A 1 81 ? 11.717 15.773 4.998 1.00 72.12 81 ASP A CA 1
ATOM 631 C C . ASP A 1 81 ? 11.313 17.242 5.140 1.00 72.12 81 ASP A C 1
ATOM 633 O O . ASP A 1 81 ? 10.980 17.940 4.178 1.00 72.12 81 ASP A O 1
ATOM 637 N N . LYS A 1 82 ? 11.206 17.672 6.398 1.00 65.62 82 LYS A N 1
ATOM 638 C CA . LYS A 1 82 ? 10.786 19.032 6.755 1.00 65.62 82 LYS A CA 1
ATOM 639 C C . LYS A 1 82 ? 11.964 20.002 6.656 1.00 65.62 82 LYS A C 1
ATOM 641 O O . LYS A 1 82 ? 11.725 21.210 6.609 1.00 65.62 82 LYS A O 1
ATOM 646 N N . ASP A 1 83 ? 13.200 19.501 6.655 1.00 66.00 83 ASP A N 1
ATOM 647 C CA . ASP A 1 83 ? 14.419 20.308 6.572 1.00 66.00 83 ASP A CA 1
ATOM 648 C C . ASP A 1 83 ? 15.006 20.418 5.149 1.00 66.00 83 ASP A C 1
ATOM 650 O O . ASP A 1 83 ? 15.802 21.325 4.890 1.00 66.00 83 ASP A O 1
ATOM 654 N N . GLY A 1 84 ? 14.517 19.608 4.207 1.00 66.00 84 GLY A N 1
ATOM 655 C CA . GLY A 1 84 ? 14.832 19.679 2.783 1.00 66.00 84 GLY A CA 1
ATOM 656 C C . GLY A 1 84 ? 16.204 19.107 2.432 1.00 66.00 84 GLY A C 1
ATOM 657 O O . GLY A 1 84 ? 16.782 19.509 1.415 1.00 66.00 84 GLY A O 1
ATOM 658 N N . ASP A 1 85 ? 16.756 18.217 3.261 1.00 70.81 85 ASP A N 1
ATOM 659 C CA . ASP A 1 85 ? 18.092 17.644 3.068 1.00 70.81 85 ASP A CA 1
ATOM 660 C C . ASP A 1 85 ? 18.110 16.414 2.126 1.00 70.81 85 ASP A C 1
ATOM 662 O O . ASP A 1 85 ? 19.181 15.919 1.739 1.00 70.81 85 ASP A O 1
ATOM 666 N N . GLY A 1 86 ? 16.929 15.946 1.705 1.00 63.34 86 GLY A N 1
ATOM 667 C CA . GLY A 1 86 ? 16.728 14.802 0.819 1.00 63.34 86 GLY A CA 1
ATOM 668 C C . GLY A 1 86 ? 16.825 13.442 1.518 1.00 63.34 86 GLY A C 1
ATOM 669 O O . GLY A 1 86 ? 16.847 12.402 0.843 1.00 63.34 86 GLY A O 1
ATOM 670 N N . LYS A 1 87 ? 16.917 13.403 2.851 1.00 67.19 87 LYS A N 1
ATOM 671 C CA . LYS A 1 87 ? 17.073 12.199 3.669 1.00 67.19 87 LYS A CA 1
ATOM 672 C C . LYS A 1 87 ? 16.171 12.275 4.893 1.00 67.19 87 LYS A C 1
ATOM 674 O O . LYS A 1 87 ? 16.405 13.031 5.811 1.00 67.19 87 LYS A O 1
ATOM 679 N N . VAL A 1 88 ? 15.255 11.316 5.028 1.00 67.81 88 VAL A N 1
ATOM 680 C CA . VAL A 1 88 ? 14.503 11.197 6.287 1.00 67.81 88 VAL A CA 1
ATOM 681 C C . VAL A 1 88 ? 15.437 10.698 7.390 1.00 67.81 88 VAL A C 1
ATOM 683 O O . VAL A 1 88 ? 15.736 9.495 7.486 1.00 67.81 88 VAL A O 1
ATOM 686 N N . SER A 1 89 ? 15.895 11.637 8.209 1.00 67.06 89 SER A N 1
ATOM 687 C CA . SER A 1 89 ? 16.752 11.400 9.363 1.00 67.06 89 SER A CA 1
ATOM 688 C C . SER A 1 89 ? 16.012 10.585 10.431 1.00 67.06 89 SER A C 1
ATOM 690 O O . SER A 1 89 ? 14.782 10.526 10.467 1.00 67.06 89 SER A O 1
ATOM 692 N N . GLU A 1 90 ? 16.737 9.928 11.342 1.00 67.06 90 GLU A N 1
ATOM 693 C CA . GLU A 1 90 ? 16.089 9.203 12.449 1.00 67.06 90 GLU A CA 1
ATOM 694 C C . GLU A 1 90 ? 15.238 10.128 13.331 1.00 67.06 90 GLU A C 1
ATOM 696 O O . GLU A 1 90 ? 14.212 9.700 13.853 1.00 67.06 90 GLU A O 1
ATOM 701 N N . SER A 1 91 ? 15.617 11.406 13.437 1.00 68.75 91 SER A N 1
ATOM 702 C CA . SER A 1 91 ? 14.853 12.432 14.151 1.00 68.75 91 SER A CA 1
ATOM 703 C C . SER A 1 91 ? 13.511 12.720 13.471 1.00 68.75 91 SER A C 1
ATOM 705 O O . SER A 1 91 ? 12.469 12.742 14.127 1.00 68.75 91 SER A O 1
ATOM 707 N N . GLU A 1 92 ? 13.495 12.860 12.146 1.00 70.19 92 GLU A N 1
ATOM 708 C CA . GLU A 1 92 ? 12.259 13.075 11.388 1.00 70.19 92 GLU A CA 1
ATOM 709 C C . GLU A 1 92 ? 11.388 11.827 11.351 1.00 70.19 92 GLU A C 1
ATOM 711 O O . GLU A 1 92 ? 10.174 11.927 11.527 1.00 70.19 92 GLU A O 1
ATOM 716 N N . LYS A 1 93 ? 11.990 10.634 11.237 1.00 69.25 93 LYS A N 1
ATOM 717 C CA . LYS A 1 93 ? 11.255 9.375 11.424 1.00 69.25 93 LYS A CA 1
ATOM 718 C C . LYS A 1 93 ? 10.651 9.293 12.814 1.00 69.25 93 LYS A C 1
ATOM 720 O O . LYS A 1 93 ? 9.510 8.866 12.926 1.00 69.25 93 LYS A O 1
ATOM 725 N N . ALA A 1 94 ? 11.376 9.688 13.858 1.00 70.31 94 ALA A N 1
ATOM 726 C CA . ALA A 1 94 ? 10.875 9.671 15.227 1.00 70.31 94 ALA A CA 1
ATOM 727 C C . ALA A 1 94 ? 9.737 10.679 15.424 1.00 70.31 94 ALA A C 1
ATOM 729 O O . ALA A 1 94 ? 8.733 10.343 16.047 1.00 70.31 94 ALA A O 1
ATOM 730 N N . SER A 1 95 ? 9.851 11.878 14.850 1.00 71.56 95 SER A N 1
ATOM 731 C CA . SER A 1 95 ? 8.793 12.892 14.864 1.00 71.56 95 SER A CA 1
ATOM 732 C C . SER A 1 95 ? 7.545 12.398 14.125 1.00 71.56 95 SER A C 1
ATOM 734 O O . SER A 1 95 ? 6.461 12.342 14.701 1.00 71.56 95 SER A O 1
ATOM 736 N N . ALA A 1 96 ? 7.710 11.889 12.902 1.00 71.31 96 ALA A N 1
ATOM 737 C CA . ALA A 1 96 ? 6.638 11.301 12.106 1.00 71.31 96 ALA A CA 1
ATOM 738 C C . ALA A 1 96 ? 6.004 10.075 12.776 1.00 71.31 96 ALA A C 1
ATOM 740 O O . ALA A 1 96 ? 4.785 9.903 12.749 1.00 71.31 96 ALA A O 1
ATOM 741 N N . ALA A 1 97 ? 6.819 9.218 13.394 1.00 72.19 97 ALA A N 1
ATOM 742 C CA . ALA A 1 97 ? 6.366 8.058 14.145 1.00 72.19 97 ALA A CA 1
ATOM 743 C C . ALA A 1 97 ? 5.617 8.474 15.410 1.00 72.19 97 ALA A C 1
ATOM 745 O O . ALA A 1 97 ? 4.637 7.823 15.753 1.00 72.19 97 ALA A O 1
ATOM 746 N N . LYS A 1 98 ? 6.024 9.561 16.073 1.00 74.50 98 LYS A N 1
ATOM 747 C CA . LYS A 1 98 ? 5.318 10.123 17.226 1.00 74.50 98 LYS A CA 1
ATOM 748 C C . LYS A 1 98 ? 3.970 10.711 16.811 1.00 74.50 98 LYS A C 1
ATOM 750 O O . LYS A 1 98 ? 2.965 10.326 17.393 1.00 74.50 98 LYS A O 1
ATOM 755 N N . GLU A 1 99 ? 3.917 11.516 15.750 1.00 74.94 99 GLU A N 1
ATOM 756 C CA . GLU A 1 99 ? 2.655 12.027 15.188 1.00 74.94 99 GLU A CA 1
ATOM 757 C C . GLU A 1 99 ? 1.737 10.874 14.724 1.00 74.94 99 GLU A C 1
ATOM 759 O O . GLU A 1 99 ? 0.520 10.890 14.919 1.00 74.94 99 GLU A O 1
ATOM 764 N N . ALA A 1 100 ? 2.300 9.826 14.114 1.00 73.69 100 ALA A N 1
ATOM 765 C CA . ALA A 1 100 ? 1.551 8.627 13.741 1.00 73.69 100 ALA A CA 1
ATOM 766 C C . ALA A 1 100 ? 1.081 7.828 14.965 1.00 73.69 100 ALA A C 1
ATOM 768 O O . ALA A 1 100 ? -0.036 7.313 14.954 1.00 73.69 100 ALA A O 1
ATOM 769 N N . ALA A 1 101 ? 1.898 7.733 16.015 1.00 73.19 101 ALA A N 1
ATOM 770 C CA . ALA A 1 101 ? 1.556 7.064 17.261 1.00 73.19 101 ALA A CA 1
ATOM 771 C C . ALA A 1 101 ? 0.455 7.814 18.014 1.00 73.19 101 ALA A C 1
ATOM 773 O O . ALA A 1 101 ? -0.478 7.171 18.474 1.00 73.19 101 ALA A O 1
ATOM 774 N N . GLU A 1 102 ? 0.501 9.145 18.077 1.00 77.69 102 GLU A N 1
ATOM 775 C CA . GLU A 1 102 ? -0.543 9.976 18.687 1.00 77.69 102 GLU A CA 1
ATOM 776 C C . GLU A 1 102 ? -1.867 9.848 17.926 1.00 77.69 102 GLU A C 1
ATOM 778 O O . GLU A 1 102 ? -2.894 9.547 18.533 1.00 77.69 102 GLU A O 1
ATOM 783 N N . ARG A 1 103 ? -1.847 9.938 16.586 1.00 75.31 103 ARG A N 1
ATOM 784 C CA . ARG A 1 103 ? -3.042 9.673 15.762 1.00 75.31 103 ARG A CA 1
ATOM 785 C C . ARG A 1 103 ? -3.572 8.257 15.957 1.00 75.31 103 ARG A C 1
ATOM 787 O O . ARG A 1 103 ? -4.782 8.048 16.036 1.00 75.31 103 ARG A O 1
ATOM 794 N N . ARG A 1 104 ? -2.676 7.270 16.044 1.00 72.50 104 ARG A N 1
ATOM 795 C CA . ARG A 1 104 ? -3.049 5.878 16.301 1.00 72.50 104 ARG A CA 1
ATOM 796 C C . ARG A 1 104 ? -3.654 5.722 17.692 1.00 72.50 104 ARG A C 1
ATOM 798 O O . ARG A 1 104 ? -4.648 5.022 17.807 1.00 72.50 104 ARG A O 1
ATOM 805 N N . GLN A 1 105 ? -3.109 6.369 18.716 1.00 73.19 105 GLN A N 1
ATOM 806 C CA . GLN A 1 105 ? -3.647 6.341 20.075 1.00 73.19 105 GLN A CA 1
ATOM 807 C C . GLN A 1 105 ? -5.004 7.033 20.169 1.00 73.19 105 GLN A C 1
ATOM 809 O O . GLN A 1 105 ? -5.893 6.509 20.827 1.00 73.19 105 GLN A O 1
ATOM 814 N N . GLU A 1 106 ? -5.203 8.166 19.497 1.00 78.12 106 GLU A N 1
ATOM 815 C CA . GLU A 1 106 ? -6.515 8.813 19.438 1.00 78.12 106 GLU A CA 1
ATOM 816 C C . GLU A 1 106 ? -7.539 7.908 18.743 1.00 78.12 106 GLU A C 1
ATOM 818 O O . GLU A 1 106 ? -8.675 7.770 19.198 1.00 78.12 106 GLU A O 1
ATOM 823 N N . TRP A 1 107 ? -7.129 7.256 17.656 1.00 72.56 107 TRP A N 1
ATOM 824 C CA . TRP A 1 107 ? -7.987 6.328 16.936 1.00 72.56 107 TRP A CA 1
ATOM 825 C C . TRP A 1 107 ? -8.315 5.075 17.755 1.00 72.56 107 TRP A C 1
ATOM 827 O O . TRP A 1 107 ? -9.483 4.690 17.784 1.00 72.56 107 TRP A O 1
ATOM 837 N N . ILE A 1 108 ? -7.322 4.508 18.458 1.00 72.81 108 ILE A N 1
ATOM 838 C CA . ILE A 1 108 ? -7.498 3.441 19.453 1.00 72.81 108 ILE A CA 1
ATOM 839 C C . ILE A 1 108 ? -8.488 3.934 20.502 1.00 72.81 108 ILE A C 1
ATOM 841 O O . ILE A 1 108 ? -9.568 3.392 20.584 1.00 72.81 108 ILE A O 1
ATOM 845 N N . ARG A 1 109 ? -8.253 5.056 21.183 1.00 75.00 109 ARG A N 1
ATOM 846 C CA . ARG A 1 109 ? -9.162 5.587 22.213 1.00 75.00 109 ARG A CA 1
ATOM 847 C C . ARG A 1 109 ? -10.618 5.769 21.751 1.00 75.00 109 ARG A C 1
ATOM 849 O O . ARG A 1 109 ? -11.525 5.720 22.576 1.00 75.00 109 ARG A O 1
ATOM 856 N N . LYS A 1 110 ? -10.855 6.025 20.461 1.00 72.56 110 LYS A N 1
ATOM 857 C CA . LYS A 1 110 ? -12.209 6.154 19.891 1.00 72.56 110 LYS A CA 1
ATOM 858 C C . LYS A 1 110 ? -12.875 4.814 19.558 1.00 72.56 110 LYS A C 1
ATOM 860 O O . LYS A 1 110 ? -14.102 4.765 19.524 1.00 72.56 110 LYS A O 1
ATOM 865 N N . HIS A 1 111 ? -12.103 3.770 19.273 1.00 68.62 111 HIS A N 1
ATOM 866 C CA . HIS A 1 111 ? -12.611 2.507 18.723 1.00 68.62 111 HIS A CA 1
ATOM 867 C C . HIS A 1 111 ? -12.305 1.268 19.574 1.00 68.62 111 HIS A C 1
ATOM 869 O O . HIS A 1 111 ? -12.983 0.261 19.398 1.00 68.62 111 HIS A O 1
ATOM 875 N N . ASP A 1 112 ? -11.343 1.376 20.484 1.00 71.69 112 ASP A N 1
ATOM 876 C CA . ASP A 1 112 ? -10.958 0.415 21.513 1.00 71.69 112 ASP A CA 1
ATOM 877 C C . ASP A 1 112 ? -12.022 0.459 22.612 1.00 71.69 112 ASP A C 1
ATOM 879 O O . ASP A 1 112 ? -12.057 1.358 23.460 1.00 71.69 112 ASP A O 1
ATOM 883 N N . LYS A 1 113 ? -12.988 -0.447 22.487 1.00 65.94 113 LYS A N 1
ATOM 884 C CA . LYS A 1 113 ? -14.126 -0.578 23.398 1.00 65.94 113 LYS A CA 1
ATOM 885 C C . LYS A 1 113 ? -13.826 -1.554 24.525 1.00 65.94 113 LYS A C 1
ATOM 887 O O . LYS A 1 113 ? -14.517 -1.485 25.543 1.00 65.94 113 LYS A O 1
ATOM 892 N N . ASP A 1 114 ? -12.866 -2.457 24.343 1.00 68.12 114 ASP A N 1
ATOM 893 C CA . ASP A 1 114 ? -12.481 -3.439 25.357 1.00 68.12 114 ASP A CA 1
ATOM 894 C C . ASP A 1 114 ? -11.356 -2.951 26.290 1.00 68.12 114 ASP A C 1
ATOM 896 O O . ASP A 1 114 ? -11.198 -3.484 27.392 1.00 68.12 114 ASP A O 1
ATOM 900 N N . GLY A 1 115 ? -10.682 -1.857 25.927 1.00 66.81 115 GLY A N 1
ATOM 901 C CA . GLY A 1 115 ? -9.689 -1.167 26.741 1.00 66.81 115 GLY A CA 1
ATOM 902 C C . GLY A 1 115 ? -8.351 -1.897 26.815 1.00 66.81 115 GLY A C 1
ATOM 903 O O . GLY A 1 115 ? -7.583 -1.643 27.749 1.00 66.81 115 GLY A O 1
ATOM 904 N N . ASP A 1 116 ? -8.065 -2.809 25.882 1.00 72.38 116 ASP A N 1
ATOM 905 C CA . ASP A 1 116 ? -6.837 -3.606 25.883 1.00 72.38 116 ASP A CA 1
ATOM 906 C C . ASP A 1 116 ? -5.622 -2.863 25.274 1.00 72.38 116 ASP A C 1
ATOM 908 O O . ASP A 1 116 ? -4.478 -3.337 25.349 1.00 72.38 116 ASP A O 1
ATOM 912 N N . GLY A 1 117 ? -5.848 -1.666 24.713 1.00 62.81 117 GLY A N 1
ATOM 913 C CA . GLY A 1 117 ? -4.833 -0.819 24.092 1.00 62.81 117 GLY A CA 1
ATOM 914 C C . GLY A 1 117 ? -4.457 -1.239 22.668 1.00 62.81 117 GLY A C 1
ATOM 915 O O . GLY A 1 117 ? -3.496 -0.702 22.097 1.00 62.81 117 GLY A O 1
ATOM 916 N N . LYS A 1 118 ? -5.175 -2.194 22.073 1.00 67.75 118 LYS A N 1
A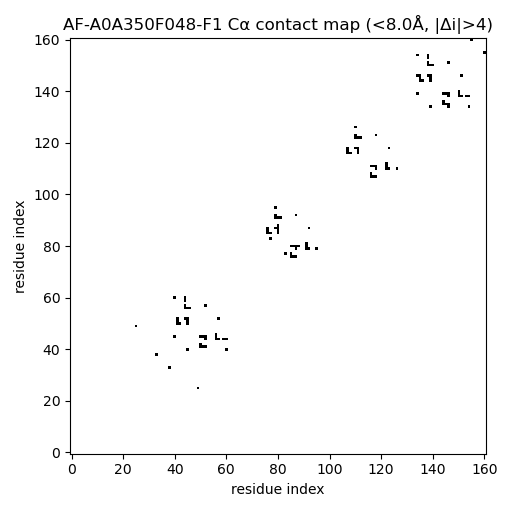TOM 917 C CA . LYS A 1 118 ? -4.966 -2.725 20.728 1.00 67.75 118 LYS A CA 1
ATOM 918 C C . LYS A 1 118 ? -6.297 -2.816 19.997 1.00 67.75 118 LYS A C 1
ATOM 920 O O . LYS A 1 118 ? -7.140 -3.638 20.285 1.00 67.75 118 LYS A O 1
ATOM 925 N N . ILE A 1 119 ? -6.375 -2.119 18.870 1.00 67.12 119 ILE A N 1
ATOM 926 C CA . ILE A 1 119 ? -7.490 -2.332 17.950 1.00 67.12 119 ILE A CA 1
ATOM 927 C C . ILE A 1 119 ? -7.402 -3.738 17.350 1.00 67.12 119 ILE A C 1
ATOM 929 O O . ILE A 1 119 ? -6.576 -3.999 16.459 1.00 67.12 119 ILE A O 1
ATOM 933 N N . SER A 1 120 ? -8.262 -4.627 17.835 1.00 67.62 120 SER A N 1
ATOM 934 C CA . SER A 1 120 ? -8.413 -5.974 17.300 1.00 67.62 120 SER A CA 1
ATOM 935 C C . SER A 1 120 ? -9.148 -5.942 15.953 1.00 67.62 120 SER A C 1
ATOM 937 O O . SER A 1 120 ? -9.821 -4.970 15.600 1.00 67.62 120 SER A O 1
ATOM 939 N N . GLU A 1 121 ? -9.028 -7.006 15.153 1.00 65.94 121 GLU A N 1
ATOM 940 C CA . GLU A 1 121 ? -9.797 -7.126 13.901 1.00 65.94 121 GLU A CA 1
ATOM 941 C C . GLU A 1 121 ? -11.309 -7.019 14.160 1.00 65.94 121 GLU A C 1
ATOM 943 O O . GLU A 1 121 ? -12.015 -6.390 13.377 1.00 65.94 121 GLU A O 1
ATOM 948 N N . ALA A 1 122 ? -11.792 -7.536 15.296 1.00 63.66 122 ALA A N 1
ATOM 949 C CA . ALA A 1 122 ? -13.193 -7.436 15.697 1.00 63.66 122 ALA A CA 1
ATOM 950 C C . ALA A 1 122 ? -13.627 -5.982 15.945 1.00 63.66 122 ALA A C 1
ATOM 952 O O . ALA A 1 122 ? -14.729 -5.589 15.562 1.00 63.66 122 ALA A O 1
ATOM 953 N N . GLU A 1 123 ? -12.759 -5.155 16.525 1.00 68.25 123 GLU A N 1
ATOM 954 C CA . GLU A 1 123 ? -13.040 -3.737 16.754 1.00 68.25 123 GLU A CA 1
ATOM 955 C C . GLU A 1 123 ? -12.950 -2.909 15.475 1.00 68.25 123 GLU A C 1
ATOM 957 O O . GLU A 1 123 ? -13.799 -2.046 15.246 1.00 68.25 123 GLU A O 1
ATOM 962 N N . LYS A 1 124 ? -12.000 -3.217 14.579 1.00 68.56 124 LYS A N 1
ATOM 963 C CA . LYS A 1 124 ? -12.004 -2.645 13.220 1.00 68.56 124 LYS A CA 1
ATOM 964 C C . LYS A 1 124 ? -13.275 -2.995 12.474 1.00 68.56 124 LYS A C 1
ATOM 966 O O . LYS A 1 124 ? -13.818 -2.157 11.758 1.00 68.56 124 LYS A O 1
ATOM 971 N N . GLU A 1 125 ? -13.737 -4.231 12.613 1.00 68.12 125 GLU A N 1
ATOM 972 C CA . GLU A 1 125 ? -14.952 -4.689 11.964 1.00 68.12 125 GLU A CA 1
ATOM 973 C C . GLU A 1 125 ? -16.183 -4.011 12.572 1.00 68.12 125 GLU A C 1
ATOM 975 O O . GLU A 1 125 ? -17.052 -3.561 11.830 1.00 68.12 125 GLU A O 1
ATOM 980 N N . ALA A 1 126 ? -16.242 -3.848 13.895 1.00 68.81 126 ALA A N 1
ATOM 981 C CA . ALA A 1 126 ? -17.307 -3.114 14.571 1.00 68.81 126 ALA A CA 1
ATOM 982 C C . ALA A 1 126 ? -17.333 -1.630 14.163 1.00 68.81 126 ALA A C 1
ATOM 984 O O . ALA A 1 126 ? -18.401 -1.097 13.856 1.00 68.81 126 ALA A O 1
ATOM 985 N N . ALA A 1 127 ? -16.165 -0.986 14.091 1.00 68.44 127 ALA A N 1
ATOM 986 C CA . ALA A 1 127 ? -15.999 0.375 13.588 1.00 68.44 127 ALA A CA 1
ATOM 987 C C . ALA A 1 127 ? -16.466 0.491 12.131 1.00 68.44 127 ALA A C 1
ATOM 989 O O . ALA A 1 127 ? -17.323 1.311 11.806 1.00 68.44 127 ALA A O 1
ATOM 990 N N . GLY A 1 128 ? -15.976 -0.397 11.263 1.00 70.56 128 GLY A N 1
ATOM 991 C CA . GLY A 1 128 ? -16.336 -0.432 9.849 1.00 70.56 128 GLY A CA 1
ATOM 992 C C . GLY A 1 128 ? -17.808 -0.776 9.605 1.00 70.56 128 GLY A C 1
ATOM 993 O O . GLY A 1 128 ? -18.402 -0.277 8.651 1.00 70.56 128 GLY A O 1
ATOM 994 N N . ARG A 1 129 ? -18.432 -1.593 10.463 1.00 68.75 129 ARG A N 1
ATOM 995 C CA . ARG A 1 129 ? -19.877 -1.875 10.438 1.00 68.75 129 ARG A CA 1
ATOM 996 C C . ARG A 1 129 ? -20.688 -0.655 10.856 1.00 68.75 129 ARG A C 1
ATOM 998 O O . ARG A 1 129 ? -21.693 -0.375 10.208 1.00 68.75 129 ARG A O 1
ATOM 1005 N N . ALA A 1 130 ? -20.263 0.079 11.883 1.00 70.38 130 ALA A N 1
ATOM 1006 C CA . ALA A 1 130 ? -20.918 1.323 12.285 1.00 70.38 130 ALA A CA 1
ATOM 1007 C C . ALA A 1 130 ? -20.849 2.367 11.160 1.00 70.38 130 ALA A C 1
ATOM 1009 O O . ALA A 1 130 ? -21.880 2.898 10.753 1.00 70.38 130 ALA A O 1
ATOM 1010 N N . GLU A 1 131 ? -19.665 2.565 10.575 1.00 71.62 131 GLU A N 1
ATOM 1011 C CA . GLU A 1 131 ? -19.467 3.465 9.433 1.00 71.62 131 GLU A CA 1
ATOM 1012 C C . GLU A 1 131 ? -20.314 3.047 8.227 1.00 71.62 131 GLU A C 1
ATOM 1014 O O . GLU A 1 131 ? -20.976 3.872 7.600 1.00 71.62 131 GLU A O 1
ATOM 1019 N N . ARG A 1 132 ? -20.359 1.741 7.933 1.00 70.44 132 ARG A N 1
ATOM 1020 C CA . ARG A 1 132 ? -21.190 1.198 6.856 1.00 70.44 132 ARG A CA 1
ATOM 1021 C C . ARG A 1 132 ? -22.675 1.403 7.128 1.00 70.44 132 ARG A C 1
ATOM 1023 O O . ARG A 1 132 ? -23.400 1.689 6.191 1.00 70.44 132 ARG A O 1
ATOM 1030 N N . THR A 1 133 ? -23.129 1.277 8.370 1.00 75.25 133 THR A N 1
ATOM 1031 C CA . THR A 1 133 ? -24.542 1.478 8.725 1.00 75.25 133 THR A CA 1
ATOM 1032 C C . THR A 1 133 ? -24.953 2.936 8.532 1.00 75.25 133 THR A C 1
ATOM 1034 O O . THR A 1 133 ? -26.017 3.208 7.984 1.00 75.25 133 THR A O 1
ATOM 1037 N N . GLU A 1 134 ? -24.098 3.881 8.920 1.00 78.56 134 GLU A N 1
ATOM 1038 C CA . GLU A 1 134 ? -24.334 5.308 8.675 1.00 78.56 134 GLU A CA 1
ATOM 1039 C C . GLU A 1 134 ? -24.260 5.650 7.183 1.00 78.56 134 GLU A C 1
ATOM 1041 O O . GLU A 1 134 ? -25.065 6.435 6.680 1.00 78.56 134 GLU A O 1
ATOM 1046 N N . ALA A 1 135 ? -23.345 5.015 6.448 1.00 77.06 135 ALA A N 1
ATOM 1047 C CA . ALA A 1 135 ? -23.269 5.158 5.003 1.00 77.06 135 ALA A CA 1
ATOM 1048 C C . ALA A 1 135 ? -24.515 4.585 4.307 1.00 77.06 135 ALA A C 1
ATOM 1050 O O . ALA A 1 135 ? -25.050 5.255 3.434 1.00 77.06 135 ALA A O 1
ATOM 1051 N N . VAL A 1 136 ? -25.020 3.416 4.721 1.00 80.38 136 VAL A N 1
ATOM 1052 C CA . VAL A 1 136 ? -26.304 2.861 4.254 1.00 80.38 136 VAL A CA 1
ATOM 1053 C C . VAL A 1 136 ? -27.402 3.886 4.517 1.00 80.38 136 VAL A C 1
ATOM 1055 O O . VAL A 1 136 ? -27.950 4.419 3.572 1.00 80.38 136 VAL A O 1
ATOM 1058 N N . LYS A 1 137 ? -27.625 4.342 5.754 1.00 81.94 137 LYS A N 1
ATOM 1059 C CA . LYS A 1 137 ? -28.683 5.338 6.039 1.00 81.94 137 LYS A CA 1
ATOM 1060 C C . LYS A 1 137 ? -28.632 6.609 5.178 1.00 81.94 137 LYS A C 1
ATOM 1062 O O . LYS A 1 137 ? -29.664 7.243 4.976 1.00 81.94 137 LYS A O 1
ATOM 1067 N N . LYS A 1 138 ? -27.441 7.032 4.746 1.00 81.00 138 LYS A N 1
ATOM 1068 C CA . LYS A 1 138 ? -27.243 8.280 3.998 1.00 81.00 138 LYS A CA 1
ATOM 1069 C C . LYS A 1 138 ? -27.226 8.097 2.477 1.00 81.00 138 LYS A C 1
ATOM 1071 O O . LYS A 1 138 ? -27.560 9.043 1.766 1.00 81.00 138 LYS A O 1
ATOM 1076 N N . PHE A 1 139 ? -26.793 6.938 1.989 1.00 81.06 139 PHE A N 1
ATOM 1077 C CA . PHE A 1 139 ? -26.541 6.683 0.568 1.00 81.06 139 PHE A CA 1
ATOM 1078 C C . PHE A 1 139 ? -27.362 5.528 -0.017 1.00 81.06 139 PHE A C 1
ATOM 1080 O O . PHE A 1 139 ? -27.411 5.439 -1.239 1.00 81.06 139 PHE A O 1
ATOM 1087 N N . ASP A 1 140 ? -28.004 4.705 0.815 1.00 83.31 140 ASP A N 1
ATOM 1088 C CA . ASP A 1 140 ? -28.979 3.679 0.422 1.00 83.31 140 ASP A CA 1
ATOM 1089 C C . ASP A 1 140 ? -30.223 4.375 -0.130 1.00 83.31 140 ASP A C 1
ATOM 1091 O O . ASP A 1 140 ? -31.028 4.966 0.601 1.00 83.31 140 ASP A O 1
ATOM 1095 N N . ARG A 1 141 ? -30.307 4.407 -1.456 1.00 79.38 141 ARG A N 1
ATOM 1096 C CA . ARG A 1 141 ? -31.347 5.113 -2.195 1.00 79.38 141 ARG A CA 1
ATOM 1097 C C . ARG A 1 141 ? -32.414 4.157 -2.700 1.00 79.38 141 ARG A C 1
ATOM 1099 O O . ARG A 1 141 ? -33.527 4.611 -2.973 1.00 79.38 141 ARG A O 1
ATOM 1106 N N . ASP A 1 142 ? -32.080 2.878 -2.826 1.00 80.88 142 ASP A N 1
ATOM 1107 C CA . ASP A 1 142 ? -33.010 1.816 -3.200 1.00 80.88 142 ASP A CA 1
ATOM 1108 C C . ASP A 1 142 ? -33.720 1.169 -1.990 1.00 80.88 142 ASP A C 1
ATOM 1110 O O . ASP A 1 142 ? -34.769 0.543 -2.163 1.00 80.88 142 ASP A O 1
ATOM 1114 N N . GLY A 1 143 ? -33.250 1.436 -0.768 1.00 79.75 143 GLY A N 1
ATOM 1115 C CA . GLY A 1 143 ? -33.862 1.014 0.489 1.00 79.75 143 GLY A CA 1
ATOM 1116 C C . GLY A 1 143 ? -33.662 -0.469 0.791 1.00 79.75 143 GLY A C 1
ATOM 1117 O O . GLY A 1 143 ? -34.434 -1.034 1.574 1.00 79.75 143 GLY A O 1
ATOM 1118 N N . ASP A 1 144 ? -32.679 -1.118 0.161 1.00 81.00 144 ASP A N 1
ATOM 1119 C CA . ASP A 1 144 ? -32.421 -2.551 0.315 1.00 81.00 144 ASP A CA 1
ATOM 1120 C C . ASP A 1 144 ? -31.602 -2.891 1.581 1.00 81.00 144 ASP A C 1
ATOM 1122 O O . ASP A 1 144 ? -31.399 -4.067 1.919 1.00 81.00 144 ASP A O 1
ATOM 1126 N N . GLY A 1 145 ? -31.173 -1.864 2.327 1.00 74.44 145 GLY A N 1
ATOM 1127 C CA . GLY A 1 145 ? -30.384 -1.989 3.547 1.00 74.44 145 GLY A CA 1
ATOM 1128 C C . GLY A 1 145 ? -28.915 -2.332 3.289 1.00 74.44 145 GLY A C 1
ATOM 1129 O O . GLY A 1 145 ? -28.185 -2.703 4.220 1.00 74.44 145 GLY A O 1
ATOM 1130 N N . ARG A 1 146 ? -28.459 -2.247 2.039 1.00 77.56 146 ARG A N 1
ATOM 1131 C CA . ARG A 1 146 ? -27.086 -2.460 1.589 1.00 77.56 146 ARG A CA 1
ATOM 1132 C C . ARG A 1 146 ? -26.652 -1.257 0.752 1.00 77.56 146 ARG A C 1
ATOM 1134 O O . ARG A 1 146 ? -27.419 -0.376 0.423 1.00 77.56 146 ARG A O 1
ATOM 1141 N N . LEU A 1 147 ? -25.344 -1.164 0.518 1.00 79.62 147 LEU A N 1
ATOM 1142 C CA . LEU A 1 147 ? -24.813 -0.225 -0.465 1.00 79.62 147 LEU A CA 1
ATOM 1143 C C . LEU A 1 147 ? -24.405 -1.045 -1.668 1.00 79.62 147 LEU A C 1
ATOM 1145 O O . LEU A 1 147 ? -23.469 -1.854 -1.575 1.00 79.62 147 LEU A O 1
ATOM 1149 N N . ASN A 1 148 ? -25.097 -0.832 -2.778 1.00 81.50 148 ASN A N 1
ATOM 1150 C CA . ASN A 1 148 ? -24.690 -1.402 -4.047 1.00 81.50 148 ASN A CA 1
ATOM 1151 C C . ASN A 1 148 ? -23.387 -0.733 -4.540 1.00 81.50 148 ASN A C 1
ATOM 1153 O O . ASN A 1 148 ? -22.804 0.145 -3.897 1.00 81.50 148 ASN A O 1
ATOM 1157 N N . GLU A 1 149 ? -22.847 -1.189 -5.667 1.00 79.19 149 GLU A N 1
ATOM 1158 C CA . GLU A 1 149 ? -21.545 -0.711 -6.141 1.00 79.19 149 GLU A CA 1
ATOM 1159 C C . GLU A 1 149 ? -21.548 0.789 -6.503 1.00 79.19 149 GLU A C 1
ATOM 1161 O O . GLU A 1 149 ? -20.515 1.455 -6.419 1.00 79.19 149 GLU A O 1
ATOM 1166 N N . GLU A 1 150 ? -22.701 1.331 -6.891 1.00 80.44 150 GLU A N 1
ATOM 1167 C CA . GLU A 1 150 ? -22.882 2.733 -7.266 1.00 80.44 150 GLU A CA 1
ATOM 1168 C C . GLU A 1 150 ? -23.051 3.625 -6.027 1.00 80.44 150 GLU A C 1
ATOM 1170 O O . GLU A 1 150 ? -22.338 4.620 -5.875 1.00 80.44 150 GLU A O 1
ATOM 1175 N N . GLU A 1 151 ? -23.882 3.208 -5.074 1.00 80.75 151 GLU A N 1
ATOM 1176 C CA . GLU A 1 151 ? -24.087 3.889 -3.789 1.00 80.75 151 GLU A CA 1
ATOM 1177 C C . GLU A 1 151 ? -22.843 3.810 -2.901 1.00 80.75 151 GLU A C 1
ATOM 1179 O O . GLU A 1 151 ? -22.440 4.789 -2.273 1.00 80.75 151 GLU A O 1
ATOM 1184 N N . GLY A 1 152 ? -22.152 2.669 -2.914 1.00 78.12 152 GLY A N 1
ATOM 1185 C CA . GLY A 1 152 ? -20.867 2.486 -2.251 1.00 78.12 152 GLY A CA 1
ATOM 1186 C C . GLY A 1 152 ? -19.769 3.357 -2.863 1.00 78.12 152 GLY A C 1
ATOM 1187 O O . GLY A 1 152 ? -18.911 3.867 -2.137 1.00 78.12 152 GLY A O 1
ATOM 1188 N N . ARG A 1 153 ? -19.798 3.587 -4.185 1.00 77.81 153 ARG A N 1
ATOM 1189 C CA . ARG A 1 153 ? -18.913 4.560 -4.850 1.00 77.81 153 ARG A CA 1
ATOM 1190 C C . ARG A 1 153 ? -19.260 5.995 -4.456 1.00 77.81 153 ARG A C 1
ATOM 1192 O O . ARG A 1 153 ? -18.340 6.770 -4.193 1.00 77.81 153 ARG A O 1
ATOM 1199 N N . ALA A 1 154 ? -20.542 6.346 -4.372 1.00 78.75 154 ALA A N 1
ATOM 1200 C CA . ALA A 1 154 ? -20.985 7.661 -3.911 1.00 78.75 154 ALA A CA 1
ATOM 1201 C C . ALA A 1 154 ? -20.573 7.921 -2.451 1.00 78.75 154 ALA A C 1
ATOM 1203 O O . ALA A 1 154 ? -20.006 8.974 -2.155 1.00 78.75 154 ALA A O 1
ATOM 1204 N N . ALA A 1 155 ? -20.746 6.933 -1.570 1.00 78.31 155 ALA A N 1
ATOM 1205 C CA . ALA A 1 155 ? -20.322 6.998 -0.175 1.00 78.31 155 ALA A CA 1
ATOM 1206 C C . ALA A 1 155 ? -18.803 7.188 -0.041 1.00 78.31 155 ALA A C 1
ATOM 1208 O O . ALA A 1 155 ? -18.356 8.062 0.696 1.00 78.31 155 ALA A O 1
ATOM 1209 N N . ARG A 1 156 ? -17.990 6.433 -0.798 1.00 75.50 156 ARG A N 1
ATOM 1210 C CA . ARG A 1 156 ? -16.519 6.578 -0.789 1.00 75.50 156 ARG A CA 1
ATOM 1211 C C . ARG A 1 156 ? -16.056 7.936 -1.306 1.00 75.50 156 ARG A C 1
ATOM 1213 O O . ARG A 1 156 ? -15.190 8.551 -0.693 1.00 75.50 156 ARG A O 1
ATOM 1220 N N . ARG A 1 157 ? -16.673 8.435 -2.384 1.00 76.69 157 ARG A N 1
ATOM 1221 C CA . ARG A 1 157 ? -16.402 9.784 -2.907 1.00 76.69 157 ARG A CA 1
ATOM 1222 C C . ARG A 1 157 ? -16.760 10.867 -1.892 1.00 76.69 157 ARG A C 1
ATOM 1224 O O . ARG A 1 157 ? -15.998 11.811 -1.734 1.00 76.69 157 ARG A O 1
ATOM 1231 N N . ALA A 1 158 ? -17.884 10.722 -1.193 1.00 72.81 158 ALA A N 1
ATOM 1232 C CA . ALA A 1 158 ? -18.316 11.676 -0.174 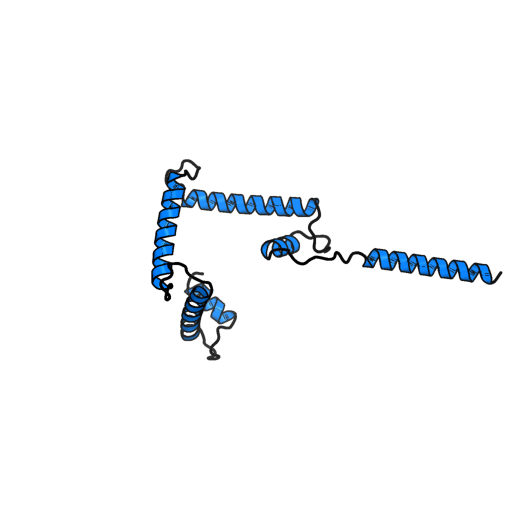1.00 72.81 158 ALA A CA 1
ATOM 1233 C C . ALA A 1 158 ? -17.463 11.626 1.106 1.00 72.81 158 ALA A C 1
ATOM 1235 O O . ALA A 1 158 ? -17.304 12.648 1.767 1.00 72.81 158 ALA A O 1
ATOM 1236 N N . LEU A 1 159 ? -16.910 10.458 1.445 1.00 70.06 159 LEU A N 1
ATOM 1237 C CA . LEU A 1 159 ? -16.013 10.255 2.589 1.00 70.06 159 LEU A CA 1
ATOM 1238 C C . LEU A 1 159 ? -14.525 10.465 2.243 1.00 70.06 159 LEU A C 1
ATOM 1240 O O . LEU A 1 159 ? -13.677 10.326 3.119 1.00 70.06 159 LEU A O 1
ATOM 1244 N N . GLY A 1 160 ? -14.200 10.820 0.993 1.00 62.62 160 GLY A N 1
ATOM 1245 C CA . GLY A 1 160 ? -12.840 11.160 0.565 1.00 62.62 160 GLY A CA 1
ATOM 1246 C C . GLY A 1 160 ? -11.842 9.998 0.629 1.00 62.62 160 GLY A C 1
ATOM 1247 O O . GLY A 1 160 ? -10.667 10.236 0.907 1.00 62.62 160 GLY A O 1
ATOM 1248 N N . ARG A 1 161 ? -12.305 8.760 0.409 1.00 55.41 161 ARG A N 1
ATOM 1249 C CA . ARG A 1 161 ? -11.494 7.534 0.499 1.00 55.41 161 ARG A CA 1
ATOM 1250 C C . ARG A 1 161 ? -11.225 6.882 -0.852 1.00 55.41 161 ARG A C 1
ATOM 1252 O O . ARG A 1 161 ? -12.158 6.826 -1.685 1.00 55.41 161 ARG A O 1
#

Mean predicted aligned error: 17.27 Å

Solvent-accessible surface area (backbone atoms only — not comparable to full-atom values): 9482 Å² total; per-residue (Å²): 123,74,71,62,59,54,53,53,52,50,51,51,50,51,51,51,49,51,52,50,46,67,67,58,68,70,67,70,83,74,85,77,80,68,49,78,69,50,50,56,46,34,73,71,42,36,81,86,71,79,85,50,61,52,78,69,35,39,52,54,46,50,53,53,48,50,52,50,50,49,53,51,48,50,58,49,34,66,74,51,35,83,85,71,82,85,59,71,43,73,66,41,50,49,51,52,48,46,56,49,47,52,54,47,48,54,51,32,70,74,52,40,82,85,70,83,88,59,72,43,72,68,38,52,47,50,51,52,49,52,52,48,52,54,42,23,77,74,42,39,81,86,71,81,82,48,60,53,79,66,35,44,48,51,44,30,61,75,67,74,103

Nearest PDB structures (foldseek):
  2opo-assembly2_C  TM=4.146E-01  e=6.297E-01  Chenopodium album

Foldseek 3Di:
DVVVVVVVVVVVVVVVVVVVCVVVVLPDPPVPPQPPVNQVLCVVQVPVPSSDQDPVSVVVSVVVVVVVVVVVVQVVCVVQVPVPPSDCDVVSVVVVVVVVVVVVQVVCVVQVPVPPSDCDPVSVVVVVVVLQQVLCVVQVPVPPSHQDPVSVVVSCVVVVD

pLDDT: mean 71.02, std 8.79, range [46.0, 84.94]

Radius of gyration: 28.33 Å; Cα contacts (8 Å, |Δi|>4): 68; chains: 1; bounding box: 52×79×70 Å

Sequence (161 aa):
MKKAATITALLSVIAVCAVVIHRYSGIGTDDGYVSARERAIIKKFDTDGDGRLNRTEKRRADAAIEESERREKEAWIEKLDKDGDGKVSESEKASAAKEAAERRQEWIRKHDKDGDGKISEAEKEAAGRAERTEAVKKFDRDGDGRLNEEEGRAARRALGR

Secondary structure (DSSP, 8-state):
-HHHHHHHHHHHHHHHHHHHHHHHTT-----S---HHHHHHHHHH-SS-SSS--HHHHHHHHHHHHHHHHHHHHHHHHHH-SS-SSS--HHHHHHHHHHHHHHHHHHHHHH-SS-SSS--HHHHHHHHHHHHHHHHHHH--S-SSS--HHHHHHHHHHTT-